Protein AF-R0ILQ7-F1 (afdb_monomer_lite)

Organism: Exserohilum turcicum (strain 28A) (NCBI:txid671987)

Sequence (85 aa):
MIKKYVANIAKRQPSNSWVTRFLRRNREKIITRNTAGIDQNCKKADDFKDYYNYFRLLHDYIEKYDIQPQNIYNMDEKGFLLGVT

Radius of gyration: 24.57 Å; chains: 1; bounding box: 44×46×55 Å

Structure (mmCIF, N/CA/C/O backbone):
data_AF-R0ILQ7-F1
#
_entry.id   AF-R0ILQ7-F1
#
loop_
_atom_site.group_PDB
_atom_site.id
_atom_site.type_symbol
_atom_site.label_atom_id
_atom_site.label_alt_id
_atom_site.label_comp_id
_atom_site.label_asym_id
_atom_site.label_entity_id
_atom_site.label_seq_id
_atom_site.pdbx_PDB_ins_code
_atom_site.Cartn_x
_atom_site.Cartn_y
_atom_site.Cartn_z
_atom_site.occupancy
_atom_site.B_iso_or_equiv
_atom_site.auth_seq_id
_atom_site.auth_comp_id
_atom_site.auth_asym_id
_atom_site.auth_atom_id
_atom_site.pdbx_PDB_model_num
ATOM 1 N N . MET A 1 1 ? 15.910 -2.347 -16.808 1.00 74.50 1 MET A N 1
ATOM 2 C CA . MET A 1 1 ? 15.599 -3.741 -16.411 1.00 74.50 1 MET A CA 1
ATOM 3 C C . MET A 1 1 ? 15.053 -4.578 -17.578 1.00 74.50 1 MET A C 1
ATOM 5 O O . MET A 1 1 ? 15.684 -5.562 -17.934 1.00 74.50 1 MET A O 1
ATOM 9 N N . ILE A 1 2 ? 13.980 -4.149 -18.259 1.00 83.69 2 ILE A N 1
ATOM 10 C CA . ILE A 1 2 ? 13.332 -4.877 -19.381 1.00 83.69 2 ILE A CA 1
ATOM 11 C C . ILE A 1 2 ? 14.287 -5.245 -20.533 1.00 83.69 2 ILE A C 1
ATOM 13 O O . ILE A 1 2 ? 14.233 -6.355 -21.051 1.00 83.69 2 ILE A O 1
ATOM 17 N N . LYS A 1 3 ? 15.219 -4.355 -20.901 1.00 83.94 3 LYS A N 1
ATOM 18 C CA . LYS A 1 3 ? 16.181 -4.596 -21.993 1.00 83.94 3 LYS A CA 1
ATOM 19 C C . LYS A 1 3 ? 17.010 -5.880 -21.805 1.00 83.94 3 LYS A C 1
ATOM 21 O O . LYS A 1 3 ? 17.259 -6.580 -22.780 1.00 83.94 3 LYS A O 1
ATOM 26 N N . LYS A 1 4 ? 17.397 -6.202 -20.560 1.00 87.88 4 LYS A N 1
ATOM 27 C CA . LYS A 1 4 ? 18.164 -7.417 -20.224 1.00 87.88 4 LYS A CA 1
ATOM 28 C C . LYS A 1 4 ? 17.331 -8.684 -20.438 1.00 87.88 4 LYS A C 1
ATOM 30 O O . LYS A 1 4 ? 17.822 -9.630 -21.042 1.00 87.88 4 LYS A O 1
ATOM 35 N N . TYR A 1 5 ? 16.068 -8.671 -20.010 1.00 90.94 5 TYR A N 1
ATOM 36 C CA . TYR A 1 5 ? 15.137 -9.782 -20.233 1.00 90.94 5 TYR A CA 1
ATOM 37 C C . TYR A 1 5 ? 14.907 -10.033 -21.722 1.00 90.94 5 TYR A C 1
ATOM 39 O O . TYR A 1 5 ? 15.044 -11.158 -22.193 1.00 90.94 5 TYR A O 1
ATOM 47 N N . VAL A 1 6 ? 14.650 -8.969 -22.485 1.00 90.25 6 VAL A N 1
ATOM 48 C CA . VAL A 1 6 ? 14.469 -9.062 -23.939 1.00 90.25 6 VAL A CA 1
ATOM 49 C C . VAL A 1 6 ? 15.727 -9.602 -24.619 1.00 90.25 6 VAL A C 1
ATOM 51 O O . VAL A 1 6 ? 15.615 -10.453 -25.494 1.00 90.25 6 VAL A O 1
ATOM 54 N N . ALA A 1 7 ? 16.919 -9.161 -24.205 1.00 92.75 7 ALA A N 1
ATOM 55 C CA . ALA A 1 7 ? 18.176 -9.676 -24.743 1.00 92.75 7 ALA A CA 1
ATOM 56 C C . ALA A 1 7 ? 18.368 -11.175 -24.463 1.00 92.75 7 ALA A C 1
ATOM 58 O O . ALA A 1 7 ? 18.811 -11.908 -25.346 1.00 92.75 7 ALA A O 1
ATOM 59 N N . ASN A 1 8 ? 17.998 -11.639 -23.264 1.00 95.25 8 ASN A N 1
ATOM 60 C CA . ASN A 1 8 ? 18.083 -13.052 -22.899 1.00 95.25 8 ASN A CA 1
ATOM 61 C C . ASN A 1 8 ? 17.144 -13.922 -23.751 1.00 95.25 8 ASN A C 1
ATOM 63 O O . ASN A 1 8 ? 17.569 -14.963 -24.254 1.00 95.25 8 ASN A O 1
ATOM 67 N N . ILE A 1 9 ? 15.903 -13.474 -23.962 1.00 93.06 9 ILE A N 1
ATOM 68 C CA . ILE A 1 9 ? 14.906 -14.194 -24.768 1.00 93.06 9 ILE A CA 1
ATOM 69 C C . ILE A 1 9 ? 15.295 -14.176 -26.249 1.00 93.06 9 ILE A C 1
ATOM 71 O O . ILE A 1 9 ? 15.346 -15.215 -26.896 1.00 93.06 9 ILE A O 1
ATOM 75 N N . ALA A 1 10 ? 15.609 -12.996 -26.788 1.00 90.81 10 ALA A N 1
ATOM 76 C CA . ALA A 1 10 ? 15.882 -12.815 -28.211 1.00 90.81 10 ALA A CA 1
ATOM 77 C C . ALA A 1 10 ? 17.289 -13.269 -28.636 1.00 90.81 10 ALA A C 1
ATOM 79 O O . ALA A 1 10 ? 17.605 -13.189 -29.821 1.00 90.81 10 ALA A O 1
ATOM 80 N N . LYS A 1 11 ? 18.148 -13.662 -27.680 1.00 94.38 11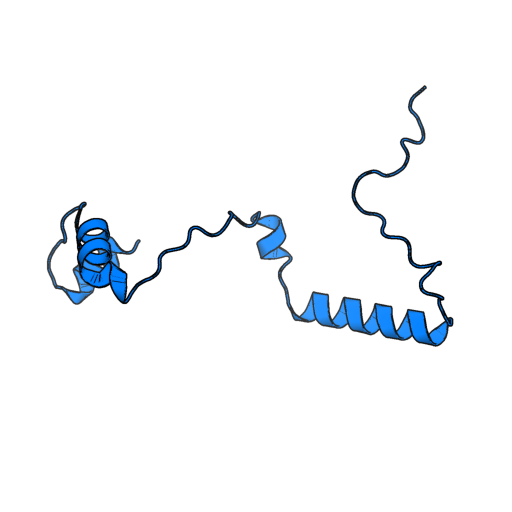 LYS A N 1
ATOM 81 C CA . LYS A 1 11 ? 19.565 -14.030 -27.879 1.00 94.38 11 LYS A CA 1
ATOM 82 C C . LYS A 1 11 ? 20.383 -12.981 -28.650 1.00 94.38 11 LYS A C 1
ATOM 84 O O . LYS A 1 11 ? 21.408 -13.289 -29.245 1.00 94.38 11 LYS A O 1
ATOM 89 N N . ARG A 1 12 ? 19.942 -11.720 -28.623 1.00 93.00 12 ARG A N 1
ATOM 90 C CA . ARG A 1 12 ? 20.600 -10.578 -29.270 1.00 93.00 12 ARG A CA 1
ATOM 91 C C . ARG A 1 12 ? 20.322 -9.297 -28.509 1.00 93.00 12 ARG A C 1
ATOM 93 O O . ARG A 1 12 ? 19.274 -9.169 -27.879 1.00 93.00 12 ARG A O 1
ATOM 100 N N . GLN A 1 13 ? 21.221 -8.324 -28.616 1.00 92.50 13 GLN A N 1
ATOM 101 C CA . GLN A 1 13 ? 21.035 -7.036 -27.954 1.00 92.50 13 GLN A CA 1
ATOM 102 C C . GLN A 1 13 ? 19.968 -6.197 -28.675 1.00 92.50 13 GLN A C 1
ATOM 104 O O . GLN A 1 13 ? 20.151 -5.838 -29.840 1.00 92.50 13 GLN A O 1
ATOM 109 N N . PRO A 1 14 ? 18.847 -5.860 -28.018 1.00 92.00 14 PRO A N 1
ATOM 110 C CA . PRO A 1 14 ? 17.849 -4.979 -28.604 1.00 92.00 14 PRO A CA 1
ATOM 111 C C . PRO A 1 14 ? 18.353 -3.527 -28.625 1.00 92.00 14 PRO A C 1
ATOM 113 O O . PRO A 1 14 ? 19.159 -3.111 -27.786 1.00 92.00 14 PRO A O 1
ATOM 116 N N . SER A 1 15 ? 17.841 -2.720 -29.557 1.00 91.94 15 SER A N 1
ATOM 117 C CA . SER A 1 15 ? 18.136 -1.284 -29.592 1.00 91.94 15 SER A CA 1
ATOM 118 C C . SER A 1 15 ? 17.598 -0.570 -28.346 1.00 91.94 15 SER A C 1
ATOM 120 O O . SER A 1 15 ? 16.657 -1.033 -27.698 1.00 91.94 15 SER A O 1
ATOM 122 N N . ASN A 1 16 ? 18.142 0.609 -28.032 1.00 89.75 16 ASN A N 1
ATOM 123 C CA . ASN A 1 16 ? 17.605 1.453 -26.953 1.00 89.75 16 ASN A CA 1
ATOM 124 C C . ASN A 1 16 ? 16.138 1.843 -27.204 1.00 89.75 16 ASN A C 1
ATOM 126 O O . ASN A 1 16 ? 15.349 1.940 -26.272 1.00 89.75 16 ASN A O 1
ATOM 130 N N . SER A 1 17 ? 15.752 1.974 -28.474 1.00 92.69 17 SER A N 1
ATOM 131 C CA . SER A 1 17 ? 14.390 2.293 -28.912 1.00 92.69 17 SER A CA 1
ATOM 132 C C . SER A 1 17 ? 13.437 1.092 -28.965 1.00 92.69 17 SER A C 1
ATOM 134 O O . SER A 1 17 ? 12.276 1.253 -29.345 1.00 92.69 17 SER A O 1
ATOM 136 N N . TRP A 1 18 ? 13.894 -0.120 -28.629 1.00 92.25 18 TRP A N 1
ATOM 137 C CA . TRP A 1 18 ? 13.104 -1.338 -28.814 1.00 92.25 18 TRP A CA 1
ATOM 138 C C . TRP A 1 18 ? 11.795 -1.313 -28.024 1.00 92.25 18 TRP A C 1
ATOM 140 O O . TRP A 1 18 ? 10.753 -1.617 -28.600 1.00 92.25 18 TRP A O 1
ATOM 150 N N . VAL A 1 19 ? 11.833 -0.891 -26.753 1.00 89.94 19 VAL A N 1
ATOM 151 C CA . VAL A 1 19 ? 10.648 -0.842 -25.873 1.00 89.94 19 VAL A CA 1
ATOM 152 C C . VAL A 1 19 ? 9.593 0.092 -26.460 1.00 89.94 19 VAL A C 1
ATOM 154 O O . VAL A 1 19 ? 8.462 -0.327 -26.689 1.00 89.94 19 VAL A O 1
ATOM 157 N N . THR A 1 20 ? 9.978 1.316 -26.822 1.00 90.69 20 THR A N 1
ATOM 158 C CA . THR A 1 20 ? 9.080 2.294 -27.452 1.00 90.69 20 THR A CA 1
ATOM 159 C C . THR A 1 20 ? 8.486 1.758 -28.755 1.00 90.69 20 THR A C 1
ATOM 161 O O . THR A 1 20 ? 7.281 1.846 -28.982 1.00 90.69 20 THR A O 1
ATOM 164 N N . ARG A 1 21 ? 9.310 1.138 -29.613 1.00 92.81 21 ARG A N 1
ATOM 165 C CA . ARG A 1 21 ? 8.842 0.546 -30.878 1.00 92.81 21 ARG A CA 1
ATOM 166 C C . ARG A 1 21 ? 7.918 -0.648 -30.656 1.00 92.81 21 ARG A C 1
ATOM 168 O O . ARG A 1 21 ? 7.051 -0.895 -31.488 1.00 92.81 21 ARG A O 1
ATOM 175 N N . PHE A 1 22 ? 8.143 -1.435 -29.610 1.00 91.50 22 PHE A N 1
ATOM 176 C CA . PHE A 1 22 ? 7.317 -2.586 -29.262 1.00 91.50 22 PHE A CA 1
ATOM 177 C C . PHE A 1 22 ? 5.942 -2.146 -28.755 1.00 91.50 22 PHE A C 1
ATOM 179 O O . PHE A 1 22 ? 4.935 -2.621 -29.273 1.00 91.50 22 PHE A O 1
ATOM 186 N N . LEU A 1 23 ? 5.902 -1.185 -27.828 1.00 92.19 23 LEU A N 1
ATOM 187 C CA . LEU A 1 23 ? 4.656 -0.610 -27.315 1.00 92.19 23 LEU A CA 1
ATOM 188 C C . LEU A 1 23 ?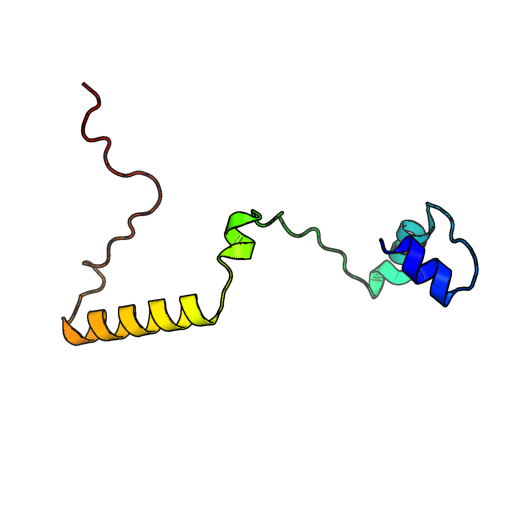 3.843 0.036 -28.437 1.00 92.19 23 LEU A C 1
ATOM 190 O O . LEU A 1 23 ? 2.663 -0.257 -28.585 1.00 92.19 23 LEU A O 1
ATOM 194 N N . ARG A 1 24 ? 4.490 0.819 -29.310 1.00 91.81 24 ARG A N 1
ATOM 195 C CA . ARG A 1 24 ? 3.821 1.436 -30.465 1.00 91.81 24 ARG A CA 1
ATOM 196 C C . ARG A 1 24 ? 3.179 0.405 -31.395 1.00 91.81 24 ARG A C 1
ATOM 198 O O . ARG A 1 24 ? 2.072 0.626 -31.869 1.00 91.81 24 ARG A O 1
ATOM 205 N N . ARG A 1 25 ? 3.868 -0.713 -31.653 1.00 94.81 25 ARG A N 1
ATOM 206 C CA . ARG A 1 25 ? 3.365 -1.800 -32.512 1.00 94.81 25 ARG A CA 1
ATOM 207 C C . ARG A 1 25 ? 2.192 -2.566 -31.899 1.00 94.81 25 ARG A C 1
ATOM 209 O O . ARG A 1 25 ? 1.421 -3.147 -32.644 1.00 94.81 25 ARG A O 1
ATOM 216 N N . ASN A 1 26 ? 2.055 -2.562 -30.575 1.00 93.81 26 ASN A N 1
ATOM 21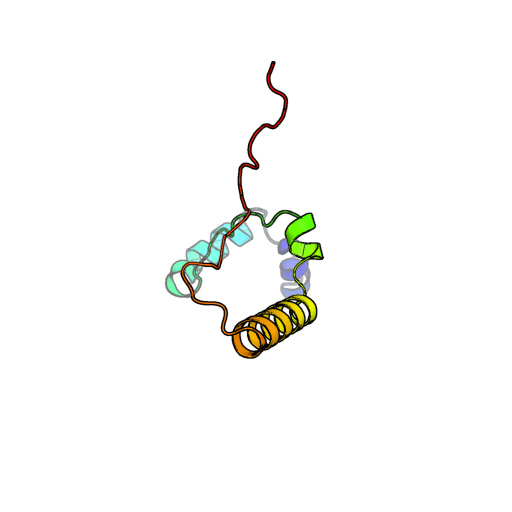7 C CA . ASN A 1 26 ? 1.030 -3.318 -29.854 1.00 93.81 26 ASN A CA 1
ATOM 218 C C . ASN A 1 26 ? 0.073 -2.406 -29.071 1.00 93.81 26 ASN A C 1
ATOM 220 O O . ASN A 1 26 ? -0.535 -2.849 -28.101 1.00 93.81 26 ASN A O 1
ATOM 224 N N . ARG A 1 27 ? -0.066 -1.140 -29.483 1.00 91.50 27 ARG A N 1
ATOM 225 C CA . ARG A 1 27 ? -0.835 -0.106 -28.764 1.00 91.50 27 ARG A CA 1
ATOM 226 C C . ARG A 1 27 ? -2.306 -0.460 -28.530 1.00 91.50 27 ARG A C 1
ATOM 228 O O . ARG A 1 27 ? -2.896 0.024 -27.579 1.00 91.50 27 ARG A O 1
ATOM 235 N N . GLU A 1 28 ? -2.880 -1.301 -29.385 1.00 93.44 28 GLU A N 1
ATOM 236 C CA . GLU A 1 28 ? -4.274 -1.753 -29.269 1.00 93.44 28 GLU A CA 1
ATOM 237 C C . GLU A 1 28 ? -4.443 -2.889 -28.254 1.00 93.44 28 GLU A C 1
ATOM 239 O O . GLU A 1 28 ? -5.532 -3.103 -27.738 1.00 93.44 28 GLU A O 1
ATOM 244 N N . LYS A 1 29 ? -3.358 -3.613 -27.949 1.00 94.88 29 LYS A N 1
ATOM 245 C CA . LYS A 1 29 ? -3.356 -4.771 -27.042 1.00 94.88 29 LYS A CA 1
ATOM 246 C C . LYS A 1 29 ? -2.725 -4.460 -25.687 1.00 94.88 29 LYS A C 1
ATOM 248 O O . LYS A 1 29 ? -2.952 -5.185 -24.726 1.00 94.88 29 LYS A O 1
ATOM 253 N N . ILE A 1 30 ? -1.892 -3.421 -25.617 1.00 91.56 30 ILE A N 1
ATOM 254 C CA . ILE A 1 30 ? -1.121 -3.064 -24.428 1.00 91.56 30 ILE A CA 1
ATOM 255 C C . ILE A 1 30 ? -1.462 -1.635 -24.028 1.00 91.56 30 ILE A C 1
ATOM 257 O O . ILE A 1 30 ? -1.065 -0.678 -24.691 1.00 91.56 30 ILE A O 1
ATOM 261 N N . ILE A 1 31 ? -2.141 -1.505 -22.892 1.00 86.38 31 ILE A N 1
ATOM 262 C CA . ILE A 1 31 ? -2.398 -0.221 -22.247 1.00 86.38 31 ILE A CA 1
ATOM 263 C C . ILE A 1 31 ? -1.273 0.030 -21.246 1.00 86.38 31 ILE A C 1
ATOM 265 O O . ILE A 1 31 ? -1.080 -0.737 -20.305 1.00 86.38 31 ILE A O 1
ATOM 269 N N . THR A 1 32 ? -0.526 1.113 -21.438 1.00 82.06 32 THR A N 1
ATOM 270 C CA . THR A 1 32 ? 0.481 1.561 -20.472 1.00 82.06 32 THR A CA 1
ATOM 271 C C . THR A 1 32 ? -0.110 2.620 -19.559 1.00 82.06 32 THR A C 1
ATOM 273 O O . THR A 1 32 ? -0.698 3.586 -20.043 1.00 82.06 32 THR A O 1
ATOM 276 N N . ARG A 1 33 ? 0.087 2.479 -18.249 1.00 80.44 33 ARG A N 1
ATOM 277 C CA . ARG A 1 33 ? -0.252 3.507 -17.262 1.00 80.44 33 ARG A CA 1
ATOM 278 C C . ARG A 1 33 ? 0.968 3.806 -16.411 1.00 80.44 33 ARG A C 1
ATOM 280 O O . ARG A 1 33 ? 1.679 2.889 -16.009 1.00 80.44 33 ARG A O 1
ATOM 287 N N . ASN A 1 34 ? 1.180 5.086 -16.139 1.00 73.50 34 ASN A N 1
ATOM 288 C CA . ASN A 1 34 ? 2.091 5.493 -15.085 1.00 73.50 34 ASN A CA 1
ATOM 289 C C . ASN A 1 34 ? 1.315 5.394 -13.775 1.00 73.50 34 ASN A C 1
ATOM 291 O O . ASN A 1 34 ? 0.271 6.027 -13.628 1.00 73.50 34 ASN A O 1
ATOM 295 N N . THR A 1 35 ? 1.792 4.577 -12.846 1.00 70.06 35 THR A N 1
ATOM 296 C CA . THR A 1 35 ? 1.312 4.631 -11.467 1.00 70.06 35 THR A CA 1
ATOM 297 C C . THR A 1 35 ? 1.965 5.825 -10.789 1.00 70.06 35 THR A C 1
ATOM 299 O O . THR A 1 35 ? 3.153 6.081 -11.012 1.00 70.06 35 THR A O 1
ATOM 302 N N . ALA A 1 36 ? 1.216 6.543 -9.953 1.00 74.50 36 ALA A N 1
ATOM 303 C CA . ALA A 1 36 ? 1.839 7.465 -9.014 1.00 74.50 36 ALA A CA 1
ATOM 304 C C . ALA A 1 36 ? 2.880 6.688 -8.193 1.00 74.50 36 ALA A C 1
ATOM 306 O O . ALA A 1 36 ? 2.664 5.520 -7.851 1.00 74.50 36 ALA A O 1
ATOM 307 N N . GLY A 1 37 ? 4.037 7.301 -7.943 1.00 67.50 37 GLY A N 1
ATOM 308 C CA . GLY A 1 37 ? 5.016 6.713 -7.041 1.00 67.50 37 GLY A CA 1
ATOM 309 C C . GLY A 1 37 ? 4.384 6.614 -5.660 1.00 67.50 37 GLY A C 1
ATOM 310 O O . GLY A 1 37 ? 4.078 7.638 -5.061 1.00 67.50 37 GLY A O 1
ATOM 311 N N . ILE A 1 38 ? 4.151 5.396 -5.181 1.00 68.00 38 ILE A N 1
ATOM 312 C CA . ILE A 1 38 ? 3.797 5.174 -3.781 1.00 68.00 38 ILE A CA 1
ATOM 313 C C . ILE A 1 38 ? 5.067 5.456 -2.977 1.00 68.00 38 ILE A C 1
ATOM 315 O O . ILE A 1 38 ? 6.131 4.930 -3.324 1.00 68.00 38 ILE A O 1
ATOM 319 N N . ASP A 1 39 ? 4.967 6.295 -1.942 1.00 71.81 39 ASP A N 1
ATOM 320 C CA . ASP A 1 39 ? 6.082 6.536 -1.025 1.00 71.81 39 ASP A CA 1
ATOM 321 C C . ASP A 1 39 ? 6.610 5.184 -0.517 1.00 71.81 39 ASP A C 1
ATOM 323 O O . ASP A 1 39 ? 5.854 4.264 -0.200 1.00 71.81 39 ASP A O 1
ATOM 327 N N . GLN A 1 40 ? 7.931 5.035 -0.470 1.00 69.94 40 GLN A N 1
ATOM 328 C CA . GLN A 1 40 ? 8.579 3.813 -0.017 1.00 69.94 40 GLN A CA 1
ATOM 329 C C . GLN A 1 40 ? 8.133 3.433 1.402 1.00 69.94 40 GLN A C 1
ATOM 331 O O . GLN A 1 40 ? 8.062 2.244 1.713 1.00 69.94 40 GLN A O 1
ATOM 336 N N . ASN A 1 41 ? 7.808 4.422 2.237 1.00 68.31 41 ASN A N 1
ATOM 337 C CA . ASN A 1 41 ? 7.248 4.195 3.566 1.00 68.31 41 ASN A CA 1
ATOM 338 C C . ASN A 1 41 ? 5.826 3.630 3.497 1.00 68.31 41 ASN A C 1
ATOM 340 O O . ASN A 1 41 ? 5.559 2.624 4.149 1.00 68.31 41 ASN A O 1
ATOM 344 N N . CYS A 1 42 ? 4.961 4.182 2.640 1.00 70.56 42 CYS A N 1
ATOM 345 C CA . CYS A 1 42 ? 3.633 3.620 2.388 1.00 70.56 42 CYS A CA 1
ATOM 346 C C . CYS A 1 42 ? 3.730 2.174 1.895 1.00 70.56 42 CYS A C 1
ATOM 348 O O . CYS A 1 42 ? 3.045 1.314 2.422 1.00 70.56 42 CYS A O 1
ATOM 350 N N . LYS A 1 43 ? 4.646 1.868 0.967 1.00 73.69 43 LYS A N 1
ATOM 351 C CA . LYS A 1 43 ? 4.835 0.496 0.468 1.00 73.69 43 LYS A CA 1
ATOM 352 C C . LYS A 1 43 ? 5.326 -0.481 1.543 1.00 73.69 43 LYS A C 1
ATOM 354 O O . LYS A 1 43 ? 5.032 -1.666 1.467 1.00 73.69 43 LYS A O 1
ATOM 359 N N . LYS A 1 44 ? 6.126 -0.018 2.508 1.00 72.25 44 LYS A N 1
ATOM 360 C CA . LYS A 1 44 ? 6.574 -0.855 3.635 1.00 72.25 44 LYS A CA 1
ATOM 361 C C . LYS A 1 44 ? 5.460 -1.102 4.651 1.00 72.25 44 LYS A C 1
ATOM 363 O O . LYS A 1 44 ? 5.476 -2.147 5.286 1.00 72.25 44 LYS A O 1
ATOM 368 N N . ALA A 1 45 ? 4.550 -0.144 4.806 1.00 70.75 45 ALA A N 1
ATOM 369 C CA . ALA A 1 45 ? 3.377 -0.247 5.669 1.00 70.75 45 ALA A CA 1
ATOM 370 C C . ALA A 1 45 ? 2.178 -0.937 4.986 1.00 70.75 45 ALA A C 1
ATOM 372 O O . ALA A 1 45 ? 1.164 -1.172 5.633 1.00 70.75 45 ALA A O 1
ATOM 373 N N . ASP A 1 46 ? 2.289 -1.244 3.690 1.00 78.75 46 ASP A N 1
ATOM 374 C CA . ASP A 1 46 ? 1.254 -1.887 2.881 1.00 78.75 46 ASP A CA 1
ATOM 375 C C . ASP A 1 46 ? 1.228 -3.401 3.152 1.00 78.75 46 ASP A C 1
ATOM 377 O O . ASP A 1 46 ? 1.723 -4.210 2.362 1.00 78.75 46 ASP A O 1
ATOM 381 N N . ASP A 1 47 ? 0.702 -3.775 4.321 1.00 86.50 47 ASP A N 1
ATOM 382 C CA . ASP A 1 47 ? 0.479 -5.160 4.728 1.00 86.50 47 ASP A CA 1
ATOM 383 C C . ASP A 1 47 ? -1.014 -5.438 4.954 1.00 86.50 47 ASP A C 1
ATOM 385 O O . ASP A 1 47 ? -1.687 -4.839 5.794 1.00 86.50 47 ASP A O 1
ATOM 389 N N . PHE A 1 48 ? -1.544 -6.401 4.197 1.00 89.56 48 PHE A N 1
ATOM 390 C CA . PHE A 1 48 ? -2.961 -6.760 4.238 1.00 89.56 48 PHE A CA 1
ATOM 391 C C . PHE A 1 48 ? -3.428 -7.206 5.629 1.00 89.56 48 PHE A C 1
ATOM 393 O O . PHE A 1 48 ? -4.563 -6.926 6.021 1.00 89.56 48 PHE A O 1
ATOM 400 N N . LYS A 1 49 ? -2.582 -7.928 6.371 1.00 92.06 49 LYS A N 1
ATOM 401 C CA . LYS A 1 49 ? -2.956 -8.482 7.672 1.00 92.06 49 LYS A CA 1
ATOM 402 C C . LYS A 1 49 ? -3.101 -7.366 8.699 1.00 92.06 49 LYS A C 1
ATOM 404 O O . LYS A 1 49 ? -4.029 -7.421 9.508 1.00 92.06 49 LYS A O 1
ATOM 409 N N . ASP A 1 50 ? -2.244 -6.356 8.639 1.00 89.88 50 ASP A N 1
ATOM 410 C CA . ASP A 1 50 ? -2.337 -5.183 9.504 1.00 89.88 50 ASP A CA 1
ATOM 411 C C . ASP A 1 50 ? -3.624 -4.392 9.236 1.00 89.88 50 ASP A C 1
ATOM 413 O O . ASP A 1 50 ? -4.369 -4.113 10.179 1.00 89.88 50 ASP A O 1
ATOM 417 N N . TYR A 1 51 ? -3.974 -4.144 7.967 1.00 88.38 51 TYR A N 1
ATOM 418 C CA . TYR A 1 51 ? -5.251 -3.506 7.619 1.00 88.38 51 TYR A CA 1
ATOM 419 C C . TYR A 1 51 ? -6.455 -4.323 8.086 1.00 88.38 51 TYR A C 1
ATOM 421 O O . TYR A 1 51 ? -7.369 -3.786 8.712 1.00 88.38 51 TYR A O 1
ATOM 429 N N . TYR A 1 52 ? -6.454 -5.629 7.815 1.00 93.94 52 TYR A N 1
ATOM 430 C CA . TYR A 1 52 ? -7.544 -6.513 8.214 1.00 93.94 52 TYR A CA 1
ATOM 431 C C . TYR A 1 52 ? -7.756 -6.493 9.732 1.00 93.94 52 TYR A C 1
ATOM 433 O O . TYR A 1 52 ? -8.882 -6.329 10.203 1.00 93.94 52 TYR A O 1
ATOM 441 N N . ASN A 1 53 ? -6.676 -6.618 10.508 1.00 95.44 53 ASN A N 1
ATOM 442 C CA . ASN A 1 53 ? -6.756 -6.608 11.966 1.00 95.44 53 ASN A CA 1
ATOM 443 C C . ASN A 1 53 ? -7.215 -5.253 12.508 1.00 95.44 53 ASN A C 1
ATOM 445 O O . ASN A 1 53 ? -8.034 -5.231 13.426 1.00 95.44 53 ASN A O 1
ATOM 449 N N . TYR A 1 54 ? -6.717 -4.151 11.940 1.00 93.31 54 TYR A N 1
ATOM 450 C CA . TYR A 1 54 ? -7.135 -2.802 12.311 1.00 93.31 54 TYR A CA 1
ATOM 451 C C . TYR A 1 54 ? -8.643 -2.616 12.119 1.00 93.31 54 TYR A C 1
ATOM 453 O O . TYR A 1 54 ? -9.339 -2.277 13.074 1.00 93.31 54 TYR A O 1
ATOM 461 N N . PHE A 1 55 ? -9.166 -2.900 10.922 1.00 94.06 55 PHE A N 1
ATOM 462 C CA . PHE A 1 55 ? -10.589 -2.710 10.637 1.00 94.06 55 PHE A CA 1
ATOM 463 C C . PHE A 1 55 ? -11.477 -3.672 11.421 1.00 94.06 55 PHE A C 1
ATOM 465 O O . PHE A 1 55 ? -12.530 -3.258 11.897 1.00 94.06 55 PHE A O 1
ATOM 472 N N . ARG A 1 56 ? -11.049 -4.925 11.619 1.00 97.12 56 ARG A N 1
ATOM 473 C CA . ARG A 1 56 ? -11.773 -5.873 12.477 1.00 97.12 56 ARG A CA 1
ATOM 474 C C . ARG A 1 56 ? -11.924 -5.322 13.895 1.00 97.12 56 ARG A C 1
ATOM 476 O O . ARG A 1 56 ? -13.037 -5.235 14.391 1.00 97.12 56 ARG A O 1
ATOM 483 N N . LEU A 1 57 ? -10.817 -4.901 14.515 1.00 97.00 57 LEU A N 1
ATOM 484 C CA . LEU A 1 57 ? -10.847 -4.315 15.857 1.00 97.00 57 LEU A CA 1
ATOM 485 C C . LEU A 1 57 ? -11.698 -3.044 15.893 1.00 97.00 57 LEU A C 1
ATOM 487 O O . LEU A 1 57 ? -12.490 -2.867 16.809 1.00 97.00 57 LEU A O 1
ATOM 491 N N . LEU A 1 58 ? -11.570 -2.170 14.897 1.00 95.00 58 LEU A N 1
ATOM 492 C CA . LEU A 1 58 ? -12.370 -0.952 14.824 1.00 95.00 58 LEU A CA 1
ATOM 493 C C . LEU A 1 58 ? -13.874 -1.269 14.808 1.00 95.00 58 LEU A C 1
ATOM 495 O O . LEU A 1 58 ? -14.627 -0.671 15.573 1.00 95.00 58 LEU A O 1
ATOM 499 N N . HIS A 1 59 ? -14.298 -2.234 13.990 1.00 96.44 59 HIS A N 1
ATOM 500 C CA . HIS A 1 59 ? -15.691 -2.674 13.927 1.00 96.44 59 HIS A CA 1
ATOM 501 C C . HIS A 1 59 ? -16.177 -3.274 15.248 1.00 96.44 59 HIS A C 1
ATOM 503 O O . HIS A 1 59 ? -17.233 -2.862 15.728 1.00 96.44 59 HIS A O 1
ATOM 509 N N . ASP A 1 60 ? -15.387 -4.156 15.869 1.00 97.69 60 ASP A N 1
ATOM 510 C CA . ASP A 1 60 ? -15.729 -4.770 17.159 1.0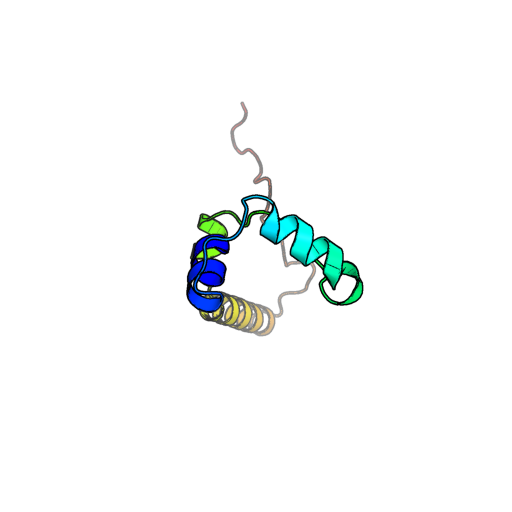0 97.69 6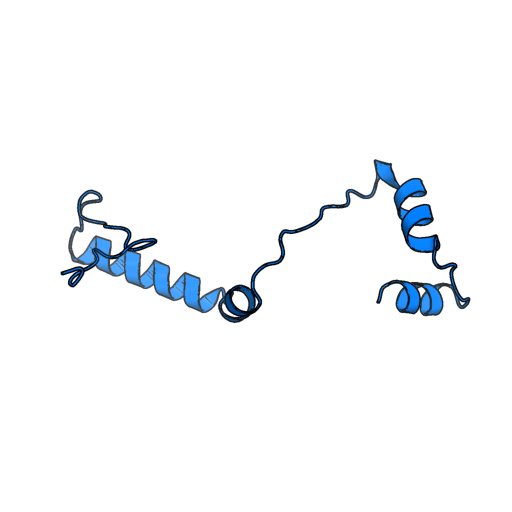0 ASP A CA 1
ATOM 511 C C . ASP A 1 60 ? -15.993 -3.700 18.235 1.00 97.69 60 ASP A C 1
ATOM 513 O O . ASP A 1 60 ? -16.911 -3.823 19.045 1.00 97.69 60 ASP A O 1
ATOM 517 N N . TYR A 1 61 ? -15.201 -2.624 18.251 1.00 96.25 61 TYR A N 1
ATOM 518 C CA . TYR A 1 61 ? -15.364 -1.529 19.209 1.00 96.25 61 TYR A CA 1
ATOM 519 C C . TYR A 1 61 ? -16.539 -0.606 18.869 1.00 96.25 61 TYR A C 1
ATOM 521 O O . TYR A 1 61 ? -17.242 -0.178 19.784 1.00 96.25 61 TYR A O 1
ATOM 529 N N . ILE A 1 62 ? -16.779 -0.311 17.589 1.00 97.12 62 ILE A N 1
ATOM 530 C CA . ILE A 1 62 ? -17.955 0.468 17.173 1.00 97.12 62 ILE A CA 1
ATOM 531 C C . ILE A 1 62 ? -19.235 -0.236 17.629 1.00 97.12 62 ILE A C 1
ATOM 533 O O . ILE A 1 62 ? -20.096 0.408 18.223 1.00 97.12 62 ILE A O 1
ATOM 537 N N . GLU A 1 63 ? -19.327 -1.551 17.421 1.00 97.00 63 GLU A N 1
ATOM 538 C CA . GLU A 1 63 ? -20.480 -2.351 17.840 1.00 97.00 63 GLU A CA 1
ATOM 539 C C . GLU A 1 63 ? -20.579 -2.450 19.367 1.00 97.00 63 GLU A C 1
ATOM 541 O O . GLU A 1 63 ? -21.628 -2.173 19.945 1.00 97.00 63 GLU A O 1
ATOM 546 N N . LYS A 1 64 ? -19.472 -2.773 20.048 1.00 97.75 64 LYS A N 1
ATOM 547 C CA . LYS A 1 64 ? -19.444 -2.945 21.509 1.00 97.75 64 LYS A CA 1
ATOM 548 C C . LYS A 1 64 ? -19.903 -1.706 22.278 1.00 97.75 64 LYS A C 1
ATOM 550 O O . LYS A 1 64 ? -20.493 -1.845 23.349 1.00 97.75 64 LYS A O 1
ATOM 555 N N . TYR A 1 65 ? -19.569 -0.518 21.785 1.00 97.31 65 TYR A N 1
ATOM 556 C CA . TYR A 1 65 ? -19.865 0.747 22.458 1.00 97.31 65 TYR A CA 1
ATOM 557 C C . TYR A 1 65 ? -21.018 1.523 21.810 1.00 97.31 65 TYR A C 1
ATOM 559 O O . TYR A 1 65 ? -21.259 2.656 22.219 1.00 97.31 65 TYR A O 1
ATOM 567 N N . ASP A 1 66 ? -21.712 0.934 20.828 1.00 96.12 66 ASP A N 1
ATOM 568 C CA . ASP A 1 66 ? -22.773 1.587 20.047 1.00 96.12 66 ASP A CA 1
ATOM 569 C C . ASP A 1 66 ? -22.353 2.987 19.560 1.00 96.12 66 ASP A C 1
ATOM 571 O O . ASP A 1 66 ? -23.049 3.997 19.725 1.00 96.12 66 ASP A O 1
ATOM 575 N N . ILE A 1 67 ? -21.133 3.068 19.014 1.00 95.88 67 ILE A N 1
ATOM 576 C CA . ILE A 1 67 ? -20.557 4.338 18.577 1.00 95.88 67 ILE A CA 1
ATOM 577 C C . ILE A 1 67 ? -21.343 4.819 17.366 1.00 95.88 67 ILE A C 1
ATOM 5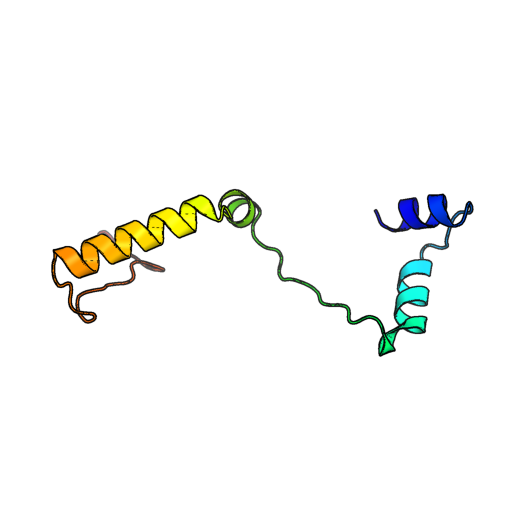79 O O . ILE A 1 67 ? -21.207 4.309 16.254 1.00 95.88 67 ILE A O 1
ATOM 583 N N . GLN A 1 68 ? -22.144 5.851 17.590 1.00 96.62 68 GLN A N 1
ATOM 584 C CA . GLN A 1 68 ? -22.912 6.478 16.531 1.00 96.62 68 GLN A CA 1
ATOM 585 C C . GLN A 1 68 ? -21.977 7.106 15.483 1.00 96.62 68 GLN A C 1
ATOM 587 O O . GLN A 1 68 ? -20.958 7.694 15.861 1.00 96.62 68 GLN A O 1
ATOM 592 N N . PRO A 1 69 ? -22.308 7.051 14.179 1.00 91.31 69 PRO A N 1
ATOM 593 C CA . PRO A 1 69 ? -21.444 7.573 13.118 1.00 91.31 69 PRO A CA 1
ATOM 594 C C . PRO A 1 69 ? -21.019 9.035 13.309 1.00 91.31 69 PRO A C 1
ATOM 596 O O . PRO A 1 69 ? -19.923 9.416 12.913 1.00 91.31 69 PRO A O 1
ATOM 599 N N . GLN A 1 70 ? -21.858 9.852 13.954 1.00 92.75 70 GLN A N 1
ATOM 600 C CA . GLN A 1 70 ? -21.577 11.262 14.249 1.00 92.75 70 GLN A CA 1
ATOM 601 C C . GLN A 1 70 ? -20.447 11.448 15.274 1.00 92.75 70 GLN A C 1
ATOM 603 O O . GLN A 1 70 ? -19.879 12.531 15.362 1.00 92.75 70 GLN A O 1
ATOM 608 N N . ASN A 1 71 ? -20.118 10.401 16.034 1.00 91.38 71 ASN A N 1
ATOM 609 C CA . ASN A 1 71 ? -19.046 10.383 17.027 1.00 91.38 71 ASN A CA 1
ATOM 610 C C . ASN A 1 71 ? -17.744 9.763 16.489 1.00 91.38 71 ASN A C 1
ATOM 612 O O . ASN A 1 71 ? -16.807 9.548 17.259 1.00 91.38 71 ASN A O 1
ATOM 616 N N . ILE A 1 72 ? -17.672 9.456 15.190 1.00 90.88 72 ILE A N 1
ATOM 617 C CA . ILE A 1 72 ? -16.460 8.959 14.536 1.00 90.88 72 ILE A CA 1
ATOM 618 C C . ILE A 1 72 ? -15.748 10.146 13.891 1.00 90.88 72 ILE A C 1
ATOM 620 O O . ILE A 1 72 ? -16.184 10.682 12.874 1.00 90.88 72 ILE A O 1
ATOM 624 N N . TYR A 1 73 ? -14.634 10.553 14.491 1.00 86.19 73 TYR A N 1
ATOM 625 C CA . TYR A 1 73 ? -13.839 11.687 14.030 1.00 86.19 73 TYR A CA 1
ATOM 626 C C . TYR A 1 73 ? -12.589 11.182 13.311 1.00 86.19 73 TYR A C 1
ATOM 628 O O . TYR A 1 73 ? -11.817 10.409 13.880 1.00 86.19 73 TYR A O 1
ATOM 636 N N . ASN A 1 74 ? -12.375 11.625 12.071 1.00 81.19 74 ASN A N 1
ATOM 637 C CA . ASN A 1 74 ? -11.093 11.424 11.407 1.00 81.19 74 ASN A CA 1
ATOM 638 C C . ASN A 1 74 ? -10.083 12.437 11.957 1.00 81.19 74 ASN A C 1
ATOM 640 O O . ASN A 1 74 ? -10.389 13.623 12.066 1.00 81.19 74 ASN A O 1
ATOM 644 N N . MET A 1 75 ? -8.888 11.965 12.294 1.00 70.94 75 MET A N 1
ATOM 645 C CA . MET A 1 75 ? -7.809 12.784 12.851 1.00 70.94 75 MET A CA 1
ATOM 646 C C . MET A 1 75 ? -6.645 12.906 11.858 1.00 70.94 75 MET A C 1
ATOM 648 O O . MET A 1 75 ? -5.486 12.910 12.275 1.00 70.94 75 MET A O 1
ATOM 652 N N . ASP A 1 76 ? -6.928 12.984 10.552 1.00 71.38 76 ASP A N 1
ATOM 653 C CA . ASP A 1 76 ? -5.915 13.299 9.540 1.00 71.38 76 ASP A CA 1
ATOM 654 C C . ASP A 1 76 ? -5.938 14.782 9.106 1.00 71.38 76 ASP A C 1
ATOM 656 O O . ASP A 1 76 ? -6.951 15.473 9.148 1.00 71.38 76 ASP A O 1
ATOM 660 N N . GLU A 1 77 ? -4.731 15.292 8.842 1.00 58.94 77 GLU A N 1
ATOM 661 C CA . GLU A 1 77 ? -4.362 16.613 8.300 1.00 58.94 77 GLU A CA 1
ATOM 662 C C . GLU A 1 77 ? -5.013 17.885 8.870 1.00 58.94 77 GLU A C 1
ATOM 664 O O . GLU A 1 77 ? -5.499 18.764 8.162 1.00 58.94 77 GLU A O 1
ATOM 669 N N . LYS A 1 78 ? -4.851 18.058 10.179 1.00 60.31 78 LYS A N 1
ATOM 670 C CA . LYS A 1 78 ? -4.102 19.157 10.829 1.00 60.31 78 LYS A CA 1
ATOM 671 C C . LYS A 1 78 ? -4.633 19.243 12.248 1.00 60.31 78 LYS A C 1
ATOM 673 O O . LYS A 1 78 ? -5.631 19.907 12.520 1.00 60.31 78 LYS A O 1
ATOM 678 N N . GLY A 1 79 ? -3.943 18.555 13.155 1.00 50.41 79 GLY A N 1
ATOM 679 C CA . GLY A 1 79 ? -4.166 18.730 14.582 1.00 50.41 79 GLY A CA 1
ATOM 680 C C . GLY A 1 79 ? -4.128 20.218 14.916 1.00 50.41 79 GLY A C 1
ATOM 681 O O . GLY A 1 79 ? -3.250 20.944 14.443 1.00 50.41 79 GLY A O 1
ATOM 682 N N . PHE A 1 80 ? -5.123 20.664 15.677 1.00 54.97 80 PHE A N 1
ATOM 683 C CA . PHE A 1 80 ? -5.168 21.986 16.287 1.00 54.97 80 PHE A CA 1
ATOM 684 C C . PHE A 1 80 ? -3.760 22.375 16.761 1.00 54.97 80 PHE A C 1
ATOM 686 O O . PHE A 1 80 ? -3.148 21.638 17.539 1.00 54.97 80 PHE A O 1
ATOM 693 N N . LEU A 1 81 ? -3.230 23.504 16.284 1.00 56.72 81 LEU A N 1
ATOM 694 C CA . LEU A 1 81 ? -1.965 24.039 16.782 1.00 56.72 81 LEU A CA 1
ATOM 695 C C . LEU A 1 81 ? -2.193 24.545 18.213 1.00 56.72 81 LEU A C 1
ATOM 697 O O . LEU A 1 81 ? -2.475 25.720 18.436 1.00 56.72 81 LEU A O 1
ATOM 701 N N . LEU A 1 82 ? -2.108 23.651 19.193 1.00 51.34 82 LEU A N 1
ATOM 702 C CA . LEU A 1 82 ? -1.998 24.030 20.595 1.00 51.34 82 LEU A CA 1
ATOM 703 C C . LEU A 1 82 ? -0.586 24.592 20.795 1.00 51.34 82 LEU A C 1
ATOM 705 O O . LEU A 1 82 ? 0.371 23.832 20.912 1.00 51.34 82 LEU A O 1
ATOM 709 N N . GLY A 1 83 ? -0.457 25.922 20.773 1.00 52.53 83 GLY A N 1
ATOM 710 C CA . GLY A 1 83 ? 0.805 26.610 21.068 1.00 52.53 83 GLY A CA 1
ATOM 711 C C . GLY A 1 83 ? 1.365 27.523 19.977 1.00 52.53 83 GLY A C 1
ATOM 712 O O . GLY A 1 83 ? 2.572 27.747 19.972 1.00 52.53 83 GLY A O 1
ATOM 713 N N . VAL A 1 84 ? 0.541 28.074 19.074 1.00 45.91 84 VAL A N 1
ATOM 714 C CA . VAL A 1 84 ? 0.932 29.338 18.421 1.00 45.91 84 VAL A CA 1
ATOM 715 C C . VAL A 1 84 ? 0.556 30.465 19.376 1.00 45.91 84 VAL A C 1
ATOM 717 O O . VAL A 1 84 ? -0.610 30.851 19.450 1.00 45.91 84 VAL A O 1
ATOM 720 N N . THR A 1 85 ? 1.533 30.918 20.153 1.00 48.62 85 THR A N 1
ATOM 721 C CA . THR A 1 85 ? 1.497 32.236 20.795 1.00 48.62 85 THR A CA 1
ATOM 722 C C . THR A 1 85 ? 2.226 33.218 19.894 1.00 48.62 85 THR A C 1
ATOM 724 O O . THR A 1 85 ? 3.270 32.812 19.331 1.00 48.62 85 THR A O 1
#

Secondary structure (DSSP, 8-state):
-HHHHHHHHHTSPPPTTHHHHHHHHTTTT----PPP---HHHHHH--HHHHHHHHHHHHHHHHHTT--GGG-----S----TT--

pLDDT: mean 84.06, std 13.74, range [45.91, 97.75]

Foldseek 3Di:
DVQVVCCVVVVHRDDPCRVVVVCVVCVVPDDDDDDDDDPPVNVVVPDPVVVVVVVVVVVVVCVVVVPDPVNDDDPPDDPDPPDPD